Protein AF-A0A3D1X403-F1 (afdb_monomer_lite)

Structure (mmCIF, N/CA/C/O backbone):
data_AF-A0A3D1X403-F1
#
_entry.id   AF-A0A3D1X403-F1
#
loop_
_atom_site.group_PDB
_atom_site.id
_atom_site.type_symbol
_atom_site.label_atom_id
_atom_site.label_alt_id
_atom_site.label_comp_id
_atom_site.label_asym_id
_atom_site.label_entity_id
_atom_site.label_seq_id
_atom_site.pdbx_PDB_ins_code
_atom_site.Cartn_x
_atom_site.Cartn_y
_atom_site.Cartn_z
_atom_site.occupancy
_atom_site.B_iso_or_equiv
_atom_site.auth_seq_id
_atom_site.auth_comp_id
_atom_site.auth_asym_id
_atom_site.auth_atom_id
_atom_site.pdbx_PDB_model_num
ATOM 1 N N . MET A 1 1 ? -16.750 15.495 12.247 1.00 64.31 1 MET A N 1
ATOM 2 C CA . MET A 1 1 ? -16.915 14.027 12.322 1.00 64.31 1 MET A CA 1
ATOM 3 C C . MET A 1 1 ? -17.478 13.672 13.687 1.00 64.31 1 MET A C 1
ATOM 5 O O . MET A 1 1 ? -17.245 14.421 14.628 1.00 64.31 1 MET A O 1
ATOM 9 N N . ASP A 1 2 ? -18.247 12.591 13.766 1.00 87.12 2 ASP A N 1
ATOM 10 C CA . ASP A 1 2 ? -18.840 12.064 15.000 1.00 87.12 2 ASP A CA 1
ATOM 11 C C . ASP A 1 2 ? -17.751 11.618 16.004 1.00 87.12 2 ASP A C 1
ATOM 13 O O . ASP A 1 2 ? -16.794 10.947 15.616 1.00 87.12 2 ASP A O 1
ATOM 17 N N . GLN A 1 3 ? -17.865 12.001 17.285 1.00 85.88 3 GLN A N 1
ATOM 18 C CA . GLN A 1 3 ? -16.859 11.674 18.312 1.00 85.88 3 GLN A CA 1
ATOM 19 C C . GLN A 1 3 ? -16.750 10.166 18.587 1.00 85.88 3 GLN A C 1
ATOM 21 O O . GLN A 1 3 ? -15.650 9.674 18.837 1.00 85.88 3 GLN A O 1
ATOM 26 N N . GLY A 1 4 ? -17.860 9.428 18.517 1.00 92.12 4 GLY A N 1
ATOM 27 C CA . GLY A 1 4 ? -17.867 7.981 18.712 1.00 92.12 4 GLY A CA 1
ATOM 28 C C . GLY A 1 4 ? -17.183 7.239 17.565 1.00 92.12 4 GLY A C 1
ATOM 29 O O . GLY A 1 4 ? -16.561 6.200 17.783 1.00 92.12 4 GLY A O 1
ATOM 30 N N . LEU A 1 5 ? -17.236 7.786 16.347 1.00 94.94 5 LEU A N 1
ATOM 31 C CA . LEU A 1 5 ? -16.477 7.255 15.215 1.00 94.94 5 LEU A CA 1
ATOM 32 C C . LEU A 1 5 ? -14.962 7.414 15.418 1.00 94.94 5 LEU A C 1
ATOM 34 O O . LEU A 1 5 ? -14.226 6.455 15.199 1.00 94.94 5 LEU A O 1
ATOM 38 N N . ASN A 1 6 ? -14.501 8.580 15.881 1.00 95.06 6 ASN A N 1
ATOM 39 C CA . ASN A 1 6 ? -13.072 8.820 16.121 1.00 95.06 6 ASN A CA 1
ATOM 40 C C . ASN A 1 6 ? -12.488 7.836 17.146 1.00 95.06 6 ASN A C 1
ATOM 42 O O . ASN A 1 6 ? -11.439 7.257 16.896 1.00 95.06 6 ASN A O 1
ATOM 46 N N . GLN A 1 7 ? -13.206 7.559 18.240 1.00 96.69 7 GLN A N 1
ATOM 47 C CA . GLN A 1 7 ? -12.757 6.591 19.252 1.00 96.69 7 GLN A CA 1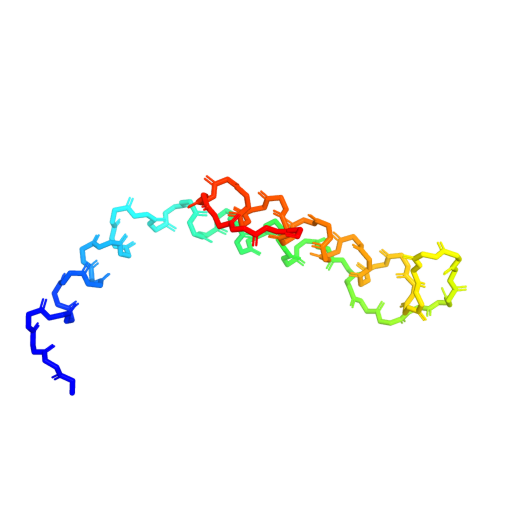
ATOM 48 C C . GLN A 1 7 ? -12.581 5.174 18.687 1.00 96.69 7 GLN A C 1
ATOM 50 O O . GLN A 1 7 ? -11.647 4.469 19.063 1.00 96.69 7 GLN A O 1
ATOM 55 N N . LYS A 1 8 ? -13.461 4.749 17.770 1.00 97.06 8 LYS A N 1
ATOM 56 C CA . LYS A 1 8 ? -13.341 3.443 17.103 1.00 97.06 8 LYS A CA 1
ATOM 57 C C . LYS A 1 8 ? -12.139 3.392 16.164 1.00 97.06 8 LYS A C 1
ATOM 59 O O . LYS A 1 8 ? -11.472 2.366 16.096 1.00 97.06 8 LYS A O 1
ATOM 64 N N . ILE A 1 9 ? -11.869 4.491 15.458 1.00 96.00 9 ILE A N 1
ATOM 65 C CA . ILE A 1 9 ? -10.693 4.617 14.592 1.00 96.00 9 ILE A CA 1
ATOM 66 C C . ILE A 1 9 ? -9.415 4.549 15.436 1.00 96.00 9 ILE A C 1
ATOM 68 O O . ILE A 1 9 ? -8.520 3.775 15.108 1.00 96.00 9 ILE A O 1
ATOM 72 N N . ASP A 1 10 ? -9.352 5.284 16.548 1.00 97.12 10 ASP A N 1
ATOM 73 C CA . ASP A 1 10 ? -8.190 5.284 17.443 1.00 97.12 10 ASP A CA 1
ATOM 74 C C . ASP A 1 10 ? -7.919 3.891 18.030 1.00 97.12 10 ASP A C 1
ATOM 76 O O . ASP A 1 10 ? -6.774 3.438 18.036 1.00 97.12 10 ASP A O 1
ATOM 80 N N . ALA A 1 11 ? -8.967 3.184 18.472 1.00 97.75 11 ALA A N 1
ATOM 81 C CA . ALA A 1 11 ? -8.851 1.815 18.975 1.00 97.75 11 ALA A CA 1
ATOM 8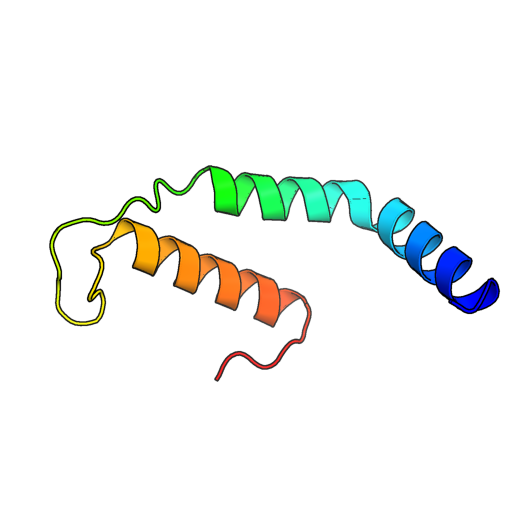2 C C . ALA A 1 11 ? -8.320 0.858 17.897 1.00 97.75 11 ALA A C 1
ATOM 84 O O . ALA A 1 11 ? -7.356 0.135 18.140 1.00 97.75 11 ALA A O 1
ATOM 85 N N . TYR A 1 12 ? -8.874 0.924 16.683 1.00 95.62 12 TYR A N 1
ATOM 86 C CA . TYR A 1 12 ? -8.399 0.120 15.558 1.00 95.62 12 TYR A CA 1
ATOM 87 C C . TYR A 1 12 ? -6.923 0.398 15.240 1.00 95.62 12 TYR A C 1
ATOM 89 O O . TYR A 1 12 ? -6.143 -0.538 15.073 1.00 95.62 12 TYR A O 1
ATOM 97 N N . ILE A 1 13 ? -6.513 1.669 15.188 1.00 96.06 13 ILE A N 1
ATOM 98 C CA . ILE A 1 13 ? -5.115 2.042 14.932 1.00 96.06 13 ILE A CA 1
ATOM 99 C C . ILE A 1 13 ? -4.204 1.504 16.038 1.00 96.06 13 ILE A C 1
ATOM 101 O O . ILE A 1 13 ? -3.136 0.978 15.735 1.00 96.06 13 ILE A O 1
ATOM 105 N N . ALA A 1 14 ? -4.604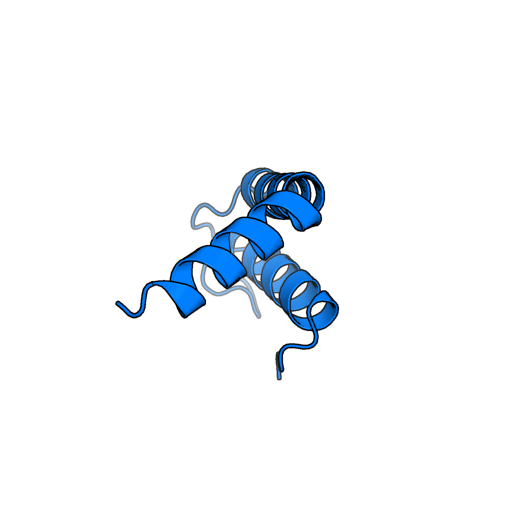 1.620 17.306 1.00 97.56 14 ALA A N 1
ATOM 106 C CA . ALA A 1 14 ? -3.813 1.133 18.431 1.00 97.56 14 ALA A CA 1
ATOM 107 C C . ALA A 1 14 ? -3.635 -0.393 18.395 1.00 97.56 14 ALA A C 1
ATOM 109 O O . ALA A 1 14 ? -2.518 -0.877 18.573 1.00 97.56 14 ALA A O 1
ATOM 110 N N . GLU A 1 15 ? -4.708 -1.135 18.118 1.00 97.81 15 GLU A N 1
ATOM 111 C CA . GLU A 1 15 ? -4.707 -2.601 18.037 1.00 97.81 15 GLU A CA 1
ATOM 112 C C . GLU A 1 15 ? -3.902 -3.128 16.841 1.00 97.81 15 GLU A C 1
ATOM 114 O O . GLU A 1 15 ? -3.246 -4.161 16.946 1.00 97.81 15 GLU A O 1
ATOM 119 N N . ASN A 1 16 ? -3.907 -2.405 15.716 1.00 95.69 16 ASN A N 1
ATOM 120 C CA . ASN A 1 16 ? -3.303 -2.860 14.459 1.00 95.69 16 ASN A CA 1
ATOM 121 C C . ASN A 1 16 ? -1.975 -2.165 14.128 1.00 95.69 16 ASN A C 1
ATOM 123 O O . ASN A 1 16 ? -1.420 -2.386 13.054 1.00 95.69 16 ASN A O 1
ATOM 127 N N . LYS A 1 17 ? -1.444 -1.329 15.030 1.00 96.88 17 LYS A N 1
ATOM 128 C CA . LYS A 1 17 ? -0.280 -0.465 14.777 1.00 96.88 17 LYS A CA 1
ATOM 129 C C . LYS A 1 17 ? 0.911 -1.205 14.172 1.00 96.88 17 LYS A C 1
ATOM 131 O O . LYS A 1 17 ? 1.511 -0.716 13.221 1.00 96.88 17 LYS A O 1
ATOM 136 N N . GLU A 1 18 ? 1.257 -2.359 14.734 1.00 97.75 18 GLU A N 1
ATOM 137 C CA . GLU A 1 18 ? 2.416 -3.135 14.289 1.00 97.75 18 GLU A CA 1
ATOM 138 C C . GLU A 1 18 ? 2.200 -3.715 12.885 1.00 97.75 18 GLU A C 1
ATOM 140 O O . GLU A 1 18 ? 3.064 -3.572 12.026 1.00 97.75 18 GLU A O 1
ATOM 145 N N . GLN A 1 19 ? 1.014 -4.269 12.614 1.00 95.44 19 GLN A N 1
ATOM 146 C CA . GLN A 1 19 ? 0.666 -4.767 11.282 1.00 95.44 19 GLN A CA 1
ATOM 147 C C . GLN A 1 19 ? 0.670 -3.636 10.246 1.00 95.44 19 GLN A C 1
ATOM 149 O O . GLN A 1 19 ? 1.248 -3.784 9.175 1.00 95.44 19 GLN A O 1
ATOM 154 N N . LEU A 1 20 ? 0.104 -2.472 10.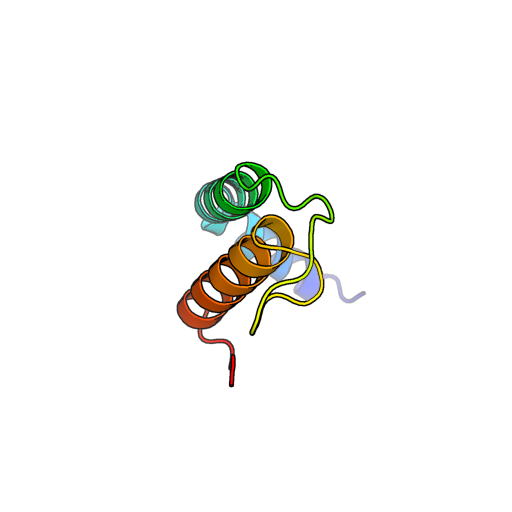583 1.00 95.00 20 LEU A N 1
ATOM 155 C CA . LEU A 1 20 ? 0.105 -1.299 9.704 1.00 95.00 20 LEU A CA 1
ATOM 156 C C . LEU A 1 20 ? 1.530 -0.842 9.367 1.00 95.00 20 LEU A C 1
ATOM 158 O O . LEU A 1 20 ? 1.817 -0.514 8.217 1.00 95.00 20 LEU A O 1
ATOM 162 N N . LEU A 1 21 ? 2.436 -0.831 10.349 1.00 97.56 21 LEU A N 1
ATOM 163 C CA . LEU A 1 21 ? 3.843 -0.499 10.116 1.00 97.56 21 LEU A CA 1
ATOM 164 C C . LEU A 1 21 ? 4.526 -1.524 9.206 1.00 97.56 21 LEU A C 1
ATOM 166 O O . LEU A 1 21 ? 5.282 -1.127 8.321 1.00 97.56 21 LEU A O 1
ATOM 170 N N . GLN A 1 22 ? 4.249 -2.815 9.391 1.00 97.19 22 GLN A N 1
ATOM 171 C CA . GLN A 1 22 ? 4.796 -3.884 8.553 1.00 97.19 22 GLN A CA 1
ATOM 172 C C . GLN A 1 22 ? 4.292 -3.795 7.109 1.00 97.19 22 GLN A C 1
ATOM 174 O O . GLN 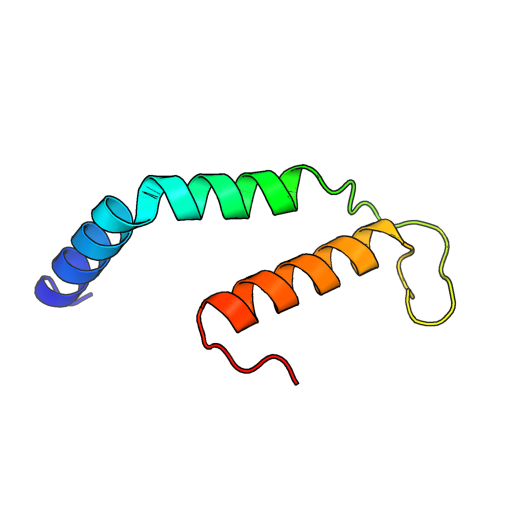A 1 22 ? 5.092 -3.897 6.180 1.00 97.19 22 GLN A O 1
ATOM 179 N N . ASP A 1 23 ? 3.002 -3.531 6.913 1.00 96.69 23 ASP A N 1
ATOM 180 C CA . ASP A 1 23 ? 2.393 -3.378 5.590 1.00 96.69 23 ASP A CA 1
ATOM 181 C C . ASP A 1 23 ? 2.964 -2.157 4.852 1.00 96.69 23 ASP A C 1
ATOM 183 O O . ASP A 1 23 ? 3.344 -2.248 3.681 1.00 96.69 23 ASP A O 1
ATOM 187 N N . ILE A 1 24 ? 3.107 -1.024 5.554 1.00 97.06 24 ILE A N 1
ATOM 188 C CA . ILE A 1 24 ? 3.749 0.184 5.015 1.00 97.06 24 ILE A CA 1
ATOM 189 C C . ILE A 1 24 ? 5.210 -0.101 4.664 1.00 97.06 24 ILE A C 1
ATOM 191 O O . ILE A 1 24 ? 5.655 0.258 3.576 1.00 97.06 24 ILE A O 1
ATOM 195 N N . ALA A 1 25 ? 5.961 -0.757 5.552 1.00 98.12 25 ALA A N 1
ATOM 196 C CA . ALA A 1 25 ? 7.360 -1.088 5.308 1.00 98.12 25 ALA A CA 1
ATOM 197 C C . ALA A 1 25 ? 7.522 -2.016 4.095 1.00 98.12 25 ALA A C 1
ATOM 199 O O . ALA A 1 25 ? 8.415 -1.800 3.278 1.00 98.12 25 ALA A O 1
ATOM 200 N N . ALA A 1 26 ? 6.637 -3.006 3.941 1.00 97.75 26 ALA A N 1
ATOM 201 C CA . ALA A 1 26 ? 6.636 -3.912 2.799 1.00 97.75 26 ALA A CA 1
ATOM 202 C C . ALA A 1 26 ? 6.402 -3.175 1.473 1.00 97.75 26 ALA A C 1
ATOM 204 O O . ALA A 1 26 ? 7.041 -3.512 0.479 1.00 97.75 26 ALA A O 1
ATOM 205 N N . LEU A 1 27 ? 5.528 -2.162 1.454 1.00 97.81 27 LEU A N 1
ATOM 206 C CA . LEU A 1 27 ? 5.309 -1.325 0.272 1.00 97.81 27 LEU A CA 1
ATOM 207 C C . LEU A 1 27 ? 6.479 -0.371 0.004 1.00 97.81 27 LEU A C 1
ATOM 209 O O . LEU A 1 27 ? 6.936 -0.278 -1.130 1.00 97.81 27 LEU A O 1
ATOM 213 N N . VAL A 1 28 ? 6.997 0.305 1.034 1.00 97.94 28 VAL A N 1
ATOM 214 C CA . VAL A 1 28 ? 8.125 1.250 0.913 1.00 97.94 28 VAL A CA 1
ATOM 215 C C . VAL A 1 28 ? 9.414 0.554 0.468 1.00 97.94 28 VAL A C 1
ATOM 217 O O . VAL A 1 28 ? 10.236 1.162 -0.210 1.00 97.94 28 VAL A O 1
ATOM 220 N N . ALA A 1 29 ? 9.594 -0.722 0.811 1.00 98.25 29 ALA A N 1
ATOM 221 C CA . ALA A 1 29 ? 10.739 -1.513 0.368 1.00 98.25 29 ALA A CA 1
ATOM 222 C C . ALA A 1 29 ? 10.751 -1.792 -1.150 1.00 98.25 29 ALA A C 1
ATOM 224 O O . ALA A 1 29 ? 11.774 -2.230 -1.678 1.00 98.25 29 ALA A O 1
ATOM 225 N N . ILE A 1 30 ? 9.638 -1.560 -1.854 1.00 98.56 30 ILE A N 1
ATOM 226 C CA . ILE A 1 30 ? 9.542 -1.742 -3.302 1.00 98.56 30 ILE A CA 1
ATOM 227 C C . ILE A 1 30 ? 9.961 -0.444 -3.989 1.00 98.56 30 ILE A C 1
ATOM 229 O O . ILE A 1 30 ? 9.268 0.572 -3.897 1.00 98.56 3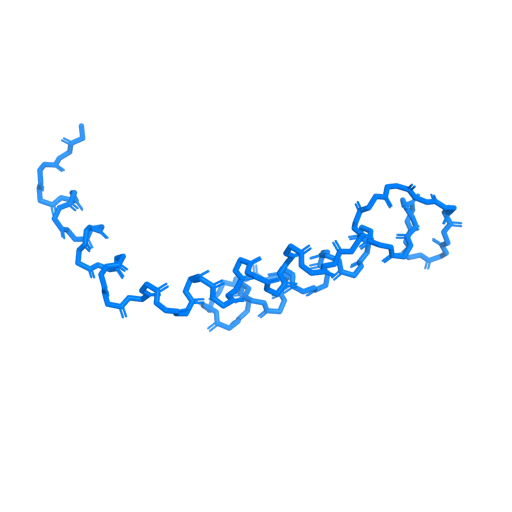0 ILE A O 1
ATOM 233 N N . ASP A 1 31 ? 11.058 -0.505 -4.746 1.00 98.12 31 ASP A N 1
ATOM 234 C CA . ASP A 1 31 ? 11.493 0.583 -5.624 1.00 98.12 31 ASP A CA 1
ATOM 235 C C . ASP A 1 31 ? 10.526 0.727 -6.812 1.00 98.12 31 ASP A C 1
ATOM 237 O O . ASP A 1 31 ? 10.701 0.164 -7.892 1.00 98.12 31 ASP A O 1
ATOM 241 N N . SER A 1 32 ? 9.422 1.423 -6.557 1.00 98.19 32 SER A N 1
ATOM 242 C CA . SER A 1 32 ? 8.280 1.583 -7.458 1.00 98.19 32 SER A CA 1
ATOM 243 C C . SER A 1 32 ? 8.369 2.854 -8.300 1.00 98.19 32 SER A C 1
ATOM 245 O O . SER A 1 32 ? 7.363 3.486 -8.618 1.00 98.19 32 SER A O 1
ATOM 247 N N . VAL A 1 33 ? 9.589 3.222 -8.684 1.00 98.19 33 VAL A N 1
ATOM 248 C CA . VAL A 1 33 ? 9.856 4.297 -9.641 1.00 98.19 33 VAL A CA 1
ATOM 249 C C . VAL A 1 33 ? 9.528 3.816 -11.058 1.00 98.19 33 VAL A C 1
ATOM 251 O O . VAL A 1 33 ? 9.764 2.659 -11.407 1.00 98.19 33 VAL A O 1
ATOM 254 N N . GLU A 1 34 ? 8.963 4.704 -11.877 1.00 98.25 34 GLU A N 1
ATOM 255 C CA . GLU A 1 34 ? 8.659 4.421 -13.282 1.00 98.25 34 GLU A CA 1
ATOM 256 C C . GLU A 1 34 ? 9.908 3.933 -14.034 1.00 98.25 34 GLU A C 1
ATOM 258 O O . GLU A 1 34 ? 10.981 4.534 -13.960 1.00 98.25 34 GLU A O 1
ATOM 263 N N . GLY A 1 35 ? 9.753 2.827 -14.760 1.00 97.25 35 GLY A N 1
ATOM 264 C CA . GLY A 1 35 ? 10.811 2.193 -15.537 1.00 97.25 35 GLY A CA 1
ATOM 265 C C . GLY A 1 35 ? 10.371 1.861 -16.959 1.00 97.25 35 GLY A C 1
ATOM 266 O O . GLY A 1 35 ? 9.345 2.324 -17.451 1.00 97.25 35 GLY A O 1
ATOM 267 N N . THR A 1 36 ? 11.158 1.030 -17.643 1.00 98.12 36 THR A N 1
ATOM 268 C CA . THR A 1 36 ? 10.846 0.602 -19.012 1.00 98.12 36 THR A CA 1
ATOM 269 C C . THR A 1 36 ? 9.550 -0.218 -19.049 1.00 98.12 36 THR A C 1
ATOM 271 O O . THR A 1 36 ? 9.458 -1.202 -18.314 1.00 98.12 36 THR A O 1
ATOM 274 N N . PRO A 1 37 ? 8.570 0.135 -19.902 1.00 98.38 37 PRO A N 1
ATOM 275 C CA . PRO A 1 37 ? 7.347 -0.645 -20.062 1.00 98.38 37 PRO A CA 1
ATOM 276 C C . PRO A 1 37 ? 7.616 -2.091 -20.505 1.00 98.38 37 PRO A C 1
ATOM 278 O O . PRO A 1 37 ? 8.427 -2.337 -21.397 1.00 98.38 37 PRO A O 1
ATOM 281 N N . GLU A 1 38 ? 6.880 -3.036 -19.923 1.00 97.62 38 GLU A N 1
ATOM 282 C CA . GLU A 1 38 ? 6.880 -4.459 -20.281 1.00 97.62 38 GLU A CA 1
ATOM 283 C C . GLU A 1 38 ? 5.433 -4.976 -20.399 1.00 97.62 38 GLU A C 1
ATOM 285 O O . GLU A 1 38 ? 4.480 -4.328 -19.952 1.00 97.62 38 GLU A O 1
ATOM 290 N N . GLU A 1 39 ? 5.244 -6.152 -21.001 1.00 97.25 39 GLU A N 1
ATOM 291 C CA . GLU A 1 39 ? 3.925 -6.787 -21.090 1.00 97.25 39 GLU A CA 1
ATOM 292 C C . GLU A 1 39 ? 3.335 -7.008 -19.686 1.00 97.25 39 GLU A C 1
ATOM 294 O O . GLU A 1 39 ? 3.940 -7.643 -18.825 1.00 97.25 39 GLU A O 1
ATOM 299 N N . GLY A 1 40 ? 2.156 -6.434 -19.427 1.00 96.00 40 GLY A N 1
ATOM 300 C CA . GLY A 1 40 ? 1.517 -6.477 -18.107 1.00 96.00 40 GLY A CA 1
ATOM 301 C C . GLY A 1 40 ? 2.145 -5.563 -17.043 1.00 96.00 40 GLY A C 1
ATOM 302 O O . GLY A 1 40 ? 1.702 -5.598 -15.892 1.00 96.00 40 GLY A O 1
ATOM 303 N N . ALA A 1 41 ? 3.129 -4.737 -17.410 1.00 98.06 41 ALA A N 1
ATOM 304 C CA . ALA A 1 41 ? 3.786 -3.752 -16.553 1.00 98.06 41 ALA A CA 1
ATOM 305 C C . ALA A 1 41 ? 4.057 -2.451 -17.346 1.00 98.06 41 ALA A C 1
ATOM 307 O O . ALA A 1 41 ? 5.206 -2.143 -17.672 1.00 98.06 41 ALA A O 1
ATOM 308 N N . PRO A 1 42 ? 3.011 -1.666 -17.676 1.00 98.12 42 PRO A N 1
ATOM 309 C CA . PRO A 1 42 ? 3.122 -0.513 -18.579 1.00 98.12 42 PRO A CA 1
ATOM 310 C C . PRO A 1 42 ? 4.002 0.630 -18.050 1.00 98.12 42 PRO A C 1
ATOM 312 O O . PRO A 1 42 ? 4.433 1.462 -18.836 1.00 98.12 42 PRO A O 1
ATOM 315 N N . PHE A 1 43 ? 4.291 0.654 -16.747 1.00 98.31 43 PHE A N 1
ATOM 316 C CA . PHE A 1 43 ? 5.184 1.624 -16.096 1.00 98.31 43 PHE A CA 1
ATOM 317 C C . PHE A 1 43 ? 6.470 0.967 -15.567 1.00 98.31 43 PHE A C 1
ATOM 319 O O . PHE A 1 43 ? 7.170 1.519 -14.723 1.00 98.31 43 PHE A O 1
ATOM 326 N N . GLY A 1 44 ? 6.761 -0.249 -16.031 1.00 98.50 44 GLY A N 1
ATOM 327 C CA . GLY A 1 44 ? 7.882 -1.060 -15.578 1.00 98.50 44 GLY A CA 1
ATOM 328 C C . GLY A 1 44 ? 7.587 -1.934 -14.360 1.00 98.50 44 GLY A C 1
ATOM 329 O O . GLY A 1 44 ? 6.515 -1.896 -13.746 1.00 98.50 44 GLY A O 1
ATOM 330 N N . LYS A 1 45 ? 8.570 -2.780 -14.037 1.00 98.19 45 LYS A N 1
ATOM 331 C CA . LYS A 1 45 ? 8.463 -3.836 -13.020 1.00 98.19 45 LYS A CA 1
ATOM 332 C C . LYS A 1 45 ? 8.231 -3.306 -11.602 1.00 98.19 45 LYS A C 1
ATOM 334 O O . LYS A 1 45 ? 7.496 -3.939 -10.852 1.00 98.19 45 LYS A O 1
ATOM 339 N N . GLY A 1 46 ? 8.822 -2.163 -11.248 1.00 98.25 46 GLY A N 1
ATOM 340 C CA . GLY A 1 46 ? 8.694 -1.549 -9.920 1.00 98.25 46 GLY A CA 1
ATOM 341 C C . GLY A 1 46 ? 7.241 -1.209 -9.564 1.00 98.25 46 GLY A C 1
ATOM 342 O O . GLY A 1 46 ? 6.696 -1.789 -8.621 1.00 98.25 46 GLY A O 1
ATOM 343 N N . PRO A 1 47 ? 6.562 -0.342 -10.342 1.00 98.50 47 PRO A N 1
ATOM 344 C CA . PRO A 1 47 ? 5.147 -0.033 -10.138 1.00 98.50 47 PRO A CA 1
ATOM 345 C C . PRO A 1 47 ? 4.245 -1.269 -10.191 1.00 98.50 47 PRO A C 1
ATOM 347 O O . PRO A 1 47 ? 3.291 -1.371 -9.418 1.00 98.50 47 PRO A O 1
ATOM 350 N N . ARG A 1 48 ? 4.560 -2.244 -11.057 1.00 98.38 48 ARG A N 1
ATOM 351 C CA . ARG A 1 48 ? 3.811 -3.504 -11.114 1.00 98.38 48 ARG A CA 1
ATOM 352 C C . ARG A 1 48 ? 3.928 -4.308 -9.813 1.00 98.38 48 ARG A C 1
ATOM 354 O O . ARG A 1 48 ? 2.908 -4.759 -9.299 1.00 98.38 48 ARG A O 1
ATOM 361 N N . ALA A 1 49 ? 5.132 -4.440 -9.259 1.00 98.31 49 ALA A N 1
ATOM 362 C CA . ALA A 1 49 ? 5.357 -5.138 -7.995 1.00 98.31 49 ALA A CA 1
ATOM 363 C C . ALA A 1 49 ? 4.648 -4.450 -6.815 1.00 98.31 49 ALA A C 1
ATOM 365 O O . ALA A 1 49 ? 4.067 -5.129 -5.968 1.00 98.31 49 ALA A O 1
ATOM 366 N N . ALA A 1 50 ? 4.635 -3.113 -6.778 1.00 98.44 50 ALA A N 1
ATOM 367 C CA . ALA A 1 50 ? 3.903 -2.362 -5.756 1.00 98.44 50 ALA A CA 1
ATOM 368 C C . ALA A 1 50 ? 2.385 -2.573 -5.851 1.00 98.44 50 ALA A C 1
ATOM 370 O O . ALA A 1 50 ? 1.721 -2.738 -4.823 1.00 98.44 50 ALA A O 1
ATOM 371 N N . LEU A 1 51 ? 1.835 -2.626 -7.070 1.00 97.69 51 LEU A N 1
ATOM 372 C CA . LEU A 1 51 ? 0.428 -2.965 -7.288 1.00 97.69 51 LEU A CA 1
ATOM 373 C C . LEU A 1 51 ? 0.115 -4.381 -6.791 1.00 97.69 51 LEU A C 1
ATOM 375 O O . LEU A 1 51 ? -0.823 -4.552 -6.015 1.00 97.69 51 LEU A O 1
ATOM 379 N N . ASP A 1 52 ? 0.910 -5.376 -7.191 1.00 97.88 52 ASP A N 1
ATOM 380 C CA . ASP A 1 52 ? 0.703 -6.768 -6.779 1.00 97.88 52 ASP A CA 1
ATOM 381 C C . ASP A 1 52 ? 0.735 -6.902 -5.250 1.00 97.88 52 ASP A C 1
ATOM 383 O O . ASP A 1 52 ? -0.163 -7.513 -4.665 1.00 97.88 52 ASP A O 1
ATOM 387 N N . LYS A 1 53 ? 1.705 -6.256 -4.585 1.00 98.12 53 LYS A N 1
ATOM 388 C CA . LYS A 1 53 ? 1.789 -6.274 -3.121 1.00 98.12 53 LYS A CA 1
ATOM 389 C C . LYS A 1 53 ? 0.600 -5.579 -2.462 1.00 98.12 53 LYS A C 1
ATOM 391 O O . LYS A 1 53 ? 0.070 -6.081 -1.478 1.00 98.12 53 LYS A O 1
ATOM 396 N N . THR A 1 54 ? 0.143 -4.454 -3.009 1.00 97.12 54 THR A N 1
ATOM 397 C CA . THR A 1 54 ? -1.030 -3.737 -2.480 1.00 97.12 54 THR A CA 1
ATOM 398 C C . THR A 1 54 ? -2.295 -4.590 -2.576 1.00 97.12 54 THR A C 1
ATOM 400 O O . THR A 1 54 ? -3.075 -4.644 -1.627 1.00 97.12 54 THR A O 1
ATOM 403 N N . LEU A 1 55 ? -2.497 -5.291 -3.696 1.00 97.56 55 LEU A N 1
ATOM 404 C CA . LEU A 1 55 ? -3.637 -6.193 -3.876 1.00 97.56 55 LEU A CA 1
ATOM 405 C C . LEU A 1 55 ? -3.553 -7.410 -2.942 1.00 97.56 55 LEU A C 1
ATOM 407 O O . LEU A 1 55 ? -4.571 -7.831 -2.400 1.00 97.56 55 LEU A O 1
ATOM 411 N N . GLU A 1 56 ? -2.360 -7.958 -2.708 1.00 97.00 56 GLU A N 1
ATOM 412 C CA . GLU A 1 56 ? -2.144 -9.018 -1.715 1.00 97.00 56 GLU A CA 1
ATOM 413 C C . GLU A 1 56 ? -2.552 -8.557 -0.304 1.00 97.00 56 GLU A C 1
ATOM 415 O O . GLU A 1 56 ? -3.335 -9.239 0.362 1.00 97.00 56 GLU A O 1
ATOM 420 N N . LEU A 1 57 ? -2.089 -7.375 0.123 1.00 95.88 57 LEU A N 1
ATOM 421 C CA . LEU A 1 57 ? -2.433 -6.785 1.423 1.00 95.88 57 LEU A CA 1
ATOM 422 C C . LEU A 1 57 ? -3.943 -6.540 1.549 1.00 95.88 57 LEU A C 1
ATOM 424 O O . LEU A 1 57 ? -4.564 -6.944 2.532 1.00 95.88 57 LEU A O 1
ATOM 428 N N . ALA A 1 58 ? -4.557 -5.945 0.524 1.00 95.62 58 ALA A N 1
ATOM 429 C CA . ALA A 1 58 ? -5.992 -5.685 0.488 1.00 95.62 58 ALA A CA 1
ATOM 430 C C . ALA A 1 58 ? -6.819 -6.981 0.582 1.00 95.62 58 ALA A C 1
ATOM 432 O O . ALA A 1 58 ? -7.796 -7.034 1.329 1.00 95.62 58 ALA A O 1
ATOM 433 N N . ALA A 1 59 ? -6.407 -8.046 -0.113 1.00 96.06 59 ALA A N 1
ATOM 434 C CA . ALA A 1 59 ? -7.055 -9.352 -0.008 1.00 96.06 59 ALA A CA 1
ATOM 435 C C . ALA A 1 59 ? -6.931 -9.944 1.408 1.00 96.06 59 ALA A C 1
ATOM 437 O O . ALA A 1 59 ? -7.903 -10.498 1.920 1.00 96.06 59 ALA A O 1
ATOM 438 N N . GLY A 1 60 ? -5.776 -9.779 2.065 1.00 91.56 60 GLY A N 1
ATOM 439 C CA . GLY A 1 60 ? -5.570 -10.169 3.466 1.00 91.56 60 GLY A CA 1
ATOM 440 C C . GLY A 1 60 ? -6.482 -9.425 4.450 1.00 91.56 60 GLY A C 1
ATOM 441 O O . GLY A 1 60 ? -6.912 -10.001 5.447 1.00 91.56 60 GLY A O 1
ATOM 442 N N . MET A 1 61 ? -6.853 -8.183 4.130 1.00 91.62 61 MET A N 1
ATOM 443 C CA . MET A 1 61 ? -7.832 -7.381 4.880 1.00 91.62 61 MET A CA 1
ATOM 444 C C . MET A 1 61 ? -9.296 -7.721 4.537 1.00 91.62 61 MET A C 1
ATOM 446 O O . MET A 1 61 ? -10.215 -7.130 5.102 1.00 91.62 61 MET A O 1
ATOM 450 N N . GLY A 1 62 ? -9.538 -8.652 3.608 1.00 94.25 62 GLY A N 1
ATOM 451 C CA . GLY A 1 62 ? -10.878 -9.034 3.155 1.00 94.25 62 GLY A CA 1
ATOM 452 C C . GLY A 1 62 ? -11.499 -8.084 2.125 1.00 94.25 62 GLY A C 1
ATOM 453 O O . GLY A 1 62 ? -12.705 -8.147 1.885 1.00 94.25 62 GLY A O 1
ATOM 454 N N . LEU A 1 63 ? -10.704 -7.205 1.509 1.00 96.00 63 LEU A N 1
ATOM 455 C CA . LEU A 1 63 ? -11.161 -6.315 0.442 1.00 96.00 63 LEU A CA 1
ATOM 456 C C . LEU A 1 63 ? -11.205 -7.056 -0.902 1.00 96.00 63 LEU A C 1
ATOM 458 O O . LEU A 1 63 ? -10.378 -7.922 -1.191 1.00 96.00 63 LEU A O 1
ATOM 462 N N . ALA A 1 64 ? -12.163 -6.688 -1.753 1.00 96.38 64 ALA A N 1
ATOM 463 C CA . ALA A 1 64 ? -12.241 -7.202 -3.118 1.00 96.38 64 ALA A CA 1
ATOM 464 C C . ALA A 1 64 ? -11.120 -6.605 -3.985 1.00 96.38 64 ALA A C 1
ATOM 466 O O . ALA A 1 64 ? -10.910 -5.394 -3.988 1.00 96.38 64 ALA A O 1
ATOM 467 N N . THR A 1 65 ? -10.410 -7.456 -4.727 1.00 92.81 65 THR A N 1
ATOM 468 C CA . THR A 1 65 ? -9.204 -7.082 -5.495 1.00 92.81 65 THR A CA 1
ATOM 469 C C . THR A 1 65 ? -9.269 -7.482 -6.970 1.00 92.81 65 THR A C 1
ATOM 471 O O . THR A 1 65 ? -8.250 -7.458 -7.659 1.00 92.81 65 THR A O 1
ATOM 474 N N . ARG A 1 66 ? -10.451 -7.884 -7.456 1.00 75.50 66 ARG A N 1
ATOM 475 C CA . ARG A 1 66 ? -10.695 -8.403 -8.808 1.00 75.50 66 ARG A CA 1
ATOM 476 C C . ARG A 1 66 ? -12.088 -8.024 -9.281 1.00 75.50 66 ARG A C 1
ATOM 478 O O . ARG A 1 66 ? -13.009 -8.117 -8.437 1.00 75.50 66 ARG A O 1
#

Foldseek 3Di:
DDPVVVVVVVVVCVVCVVVVVVLVVVLVVQPQQFDPQDVCRHRDDRVSVSLVSVLVVCVVVVHDND

Secondary structure (DSSP, 8-state):
--HHHHHHHHHHHHHHHHHHHHHHHHHHTS-------BTTBTT-HHHHHHHHHHHHHHHHTT----

Sequence (66 aa):
MDQGLNQKIDAYIAENKEQLLQDIAALVAIDSVEGTPEEGAPFGKGPRAALDKTLELAAGMGLATR

pLDDT: mean 95.76, std 5.26, range [64.31, 98.56]

Radius of gyration: 15.79 Å; chains: 1; bounding box: 30×24×40 Å